Protein AF-A0A0M6Y016-F1 (afdb_monomer)

InterPro domains:
  IPR046192 Protein of unknown function DUF6220 [PF19728] (35-98)

Radius of gyration: 19.3 Å; Cα contacts (8 Å, |Δi|>4): 115; chains: 1; bounding box: 38×36×63 Å

Secondary structure (DSSP, 8-state):
-HHHHHHHHHHHHHHSPPHHHHHHHHHHHHHHHHHHHHHHHHHHT-TTHHHHHHHHHHHHTHHHHHHHHHHHH-GGGGGGHHHHHHHHHHHHHHHHHHTT--HHHHHHHHHHHHHHHHHHHHHHHHHHHHHHHHHHHHHTT---

Nearest PDB structures (foldseek):
  8jh6-assembly1_B  TM=5.641E-01  e=1.377E+00  synthetic construct
  8dt0-assembly1_A  TM=5.542E-01  e=2.684E+00  synthetic construct
  6s37-assembly1_A  TM=4.476E-01  e=1.691E+00  Pseudomonas putida KT2440
  6s37-assembly1_B  TM=3.950E-01  e=5.229E+00  Pseudomonas putida KT2440

Foldseek 3Di:
DVVVVVVVVVVLVLQADDPLLLVLLVVLLVLLVVLVVLVVCCVPPNVVSVVVSVVSLVVSLVSLVCLQCCLVVRVSNVVLNVLSVQLNVLSVLLCVLVVPDPVVSVVCNVVSSVVSSVSSVVSSVVNVVSNVVSVVVVVVVDDD

Organism: NCBI:txid187304

pLDDT: mean 87.04, std 16.76, range [43.06, 98.75]

Structure (mmCIF, N/CA/C/O backbone):
data_AF-A0A0M6Y016-F1
#
_entry.id   AF-A0A0M6Y016-F1
#
loop_
_atom_site.group_PDB
_atom_site.id
_atom_site.type_symbol
_atom_site.label_atom_id
_atom_site.label_alt_id
_atom_site.label_comp_id
_atom_site.label_asym_id
_atom_site.label_entity_id
_atom_site.label_seq_id
_atom_site.pdbx_PDB_ins_code
_atom_site.Cartn_x
_atom_site.Cartn_y
_atom_site.Cartn_z
_atom_site.occupancy
_atom_site.B_iso_or_equiv
_atom_site.auth_seq_id
_atom_site.auth_comp_id
_atom_site.auth_asym_id
_atom_site.auth_atom_id
_atom_site.pdbx_PDB_model_num
ATOM 1 N N . MET A 1 1 ? -18.643 6.516 41.919 1.00 53.44 1 MET A N 1
ATOM 2 C CA . MET A 1 1 ? -18.073 7.277 40.773 1.00 53.44 1 MET A CA 1
ATOM 3 C C . MET A 1 1 ? -16.706 6.784 40.267 1.00 53.44 1 MET A C 1
ATOM 5 O O . MET A 1 1 ? -16.568 6.664 39.057 1.00 53.44 1 MET A O 1
ATOM 9 N N . LYS A 1 2 ? -15.715 6.430 41.109 1.00 49.28 2 LYS A N 1
ATOM 10 C CA . LYS A 1 2 ? -14.373 5.975 40.648 1.00 49.28 2 LYS A CA 1
ATOM 11 C C . LYS A 1 2 ? -14.372 4.758 39.693 1.00 49.28 2 LYS A C 1
ATOM 13 O O . LYS A 1 2 ? -13.623 4.754 38.722 1.00 49.28 2 LYS A O 1
ATOM 18 N N . ARG A 1 3 ? -15.249 3.763 39.900 1.00 50.09 3 ARG A N 1
ATOM 19 C CA . ARG A 1 3 ? -15.354 2.575 39.016 1.00 50.09 3 ARG A CA 1
ATOM 20 C C . ARG A 1 3 ? -15.851 2.892 37.595 1.00 50.09 3 ARG A C 1
ATOM 22 O O . ARG A 1 3 ? -15.398 2.266 36.645 1.00 50.09 3 ARG A O 1
ATOM 29 N N . ILE A 1 4 ? -16.719 3.893 37.436 1.00 53.81 4 ILE A N 1
ATOM 30 C CA . ILE A 1 4 ? -17.285 4.285 36.130 1.00 53.81 4 ILE A CA 1
ATOM 31 C C . ILE A 1 4 ? -16.233 5.016 35.275 1.00 53.81 4 ILE A C 1
ATOM 33 O O . ILE A 1 4 ? -16.178 4.836 34.058 1.00 53.81 4 ILE A O 1
ATOM 37 N N . MET A 1 5 ? -15.351 5.799 35.909 1.00 50.41 5 MET A N 1
ATOM 38 C CA . MET A 1 5 ? -14.220 6.449 35.232 1.00 50.41 5 MET A CA 1
ATOM 39 C C . MET A 1 5 ? -13.171 5.446 34.741 1.00 50.41 5 MET A C 1
ATOM 41 O O . MET A 1 5 ? -12.678 5.587 33.622 1.00 50.41 5 MET A O 1
ATOM 45 N N . ALA A 1 6 ? -12.858 4.418 35.538 1.00 51.56 6 ALA A N 1
ATOM 46 C CA . ALA A 1 6 ? -11.919 3.373 35.132 1.00 51.56 6 ALA A CA 1
ATOM 47 C C . ALA A 1 6 ? -12.421 2.622 33.886 1.00 51.56 6 ALA A C 1
ATOM 49 O O . ALA A 1 6 ? -11.680 2.486 32.917 1.00 51.56 6 ALA A O 1
ATOM 50 N N . TYR A 1 7 ? -13.702 2.238 33.860 1.00 50.38 7 TYR A N 1
ATOM 51 C CA . TYR A 1 7 ? -14.322 1.550 32.721 1.00 50.38 7 TYR A CA 1
ATOM 52 C C . TYR A 1 7 ? -14.224 2.358 31.409 1.00 50.38 7 TYR A C 1
ATOM 54 O O . TYR A 1 7 ? -13.724 1.856 30.403 1.00 50.38 7 TYR A O 1
ATOM 62 N N . LYS A 1 8 ? -14.558 3.661 31.440 1.00 51.69 8 LYS A N 1
ATOM 63 C CA . LYS A 1 8 ? -14.445 4.553 30.265 1.00 51.69 8 LYS A CA 1
ATOM 64 C C . LYS A 1 8 ? -13.010 4.698 29.729 1.00 51.69 8 LYS A C 1
ATOM 66 O O . LYS A 1 8 ? -12.843 4.929 28.530 1.00 51.69 8 LYS A O 1
ATOM 71 N N . ARG A 1 9 ? -11.985 4.591 30.586 1.00 48.44 9 ARG A N 1
ATOM 72 C CA . ARG A 1 9 ? -10.564 4.688 30.196 1.00 48.44 9 ARG A CA 1
ATOM 73 C C . ARG A 1 9 ? -10.069 3.423 29.490 1.00 48.44 9 ARG A C 1
ATOM 75 O O . ARG A 1 9 ? -9.286 3.519 28.550 1.00 48.44 9 ARG A O 1
ATOM 82 N N . PHE A 1 10 ? -10.541 2.247 29.901 1.00 51.66 10 PHE A N 1
ATOM 83 C CA . PHE A 1 10 ? -10.186 0.989 29.237 1.00 51.66 10 PHE A CA 1
ATOM 84 C C . PHE A 1 10 ? -10.898 0.820 27.887 1.00 51.66 10 PHE A C 1
ATOM 86 O O . PHE A 1 10 ? -10.286 0.338 26.932 1.00 51.66 10 PHE A O 1
ATOM 93 N N . ASP A 1 11 ? -12.138 1.297 27.757 1.00 51.59 11 ASP A N 1
ATOM 94 C CA . ASP A 1 11 ? -12.858 1.282 26.476 1.00 51.59 11 ASP A CA 1
ATOM 95 C C . ASP A 1 11 ? -12.258 2.241 25.437 1.00 51.59 11 ASP A C 1
ATOM 97 O O . ASP A 1 11 ? -12.217 1.924 24.245 1.00 51.59 11 ASP A O 1
ATOM 101 N N . SER A 1 12 ? -11.730 3.397 25.861 1.00 51.41 12 SER A N 1
ATOM 102 C CA . SER A 1 12 ? -11.069 4.332 24.940 1.00 51.41 12 SER A CA 1
ATOM 103 C C . SER A 1 12 ? -9.743 3.779 24.399 1.00 51.41 12 SER A C 1
ATOM 105 O O . SER A 1 12 ? -9.466 3.938 23.209 1.00 51.41 12 SER A O 1
ATOM 107 N N . LEU A 1 13 ? -8.983 3.037 25.217 1.00 52.12 13 LEU A N 1
ATOM 108 C CA . LEU A 1 13 ? -7.765 2.321 24.805 1.00 52.12 13 LEU A CA 1
ATOM 109 C C . LEU A 1 13 ? -8.059 1.134 23.873 1.00 52.12 13 LEU A C 1
ATOM 111 O O . LEU A 1 13 ? -7.279 0.857 22.960 1.00 52.12 13 LEU A O 1
ATOM 115 N N . LYS A 1 14 ? -9.199 0.452 24.044 1.00 51.56 14 LYS A N 1
ATOM 116 C CA . LYS A 1 14 ? -9.669 -0.593 23.113 1.00 51.56 14 LYS A CA 1
ATOM 117 C C . LYS A 1 14 ? -10.168 -0.024 21.776 1.00 51.56 14 LYS A C 1
ATOM 119 O O . LYS A 1 1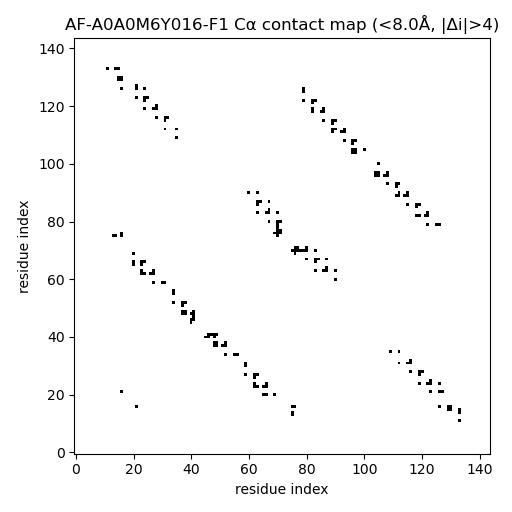4 ? -10.165 -0.734 20.774 1.00 51.56 14 LYS A O 1
ATOM 124 N N . SER A 1 15 ? -10.559 1.251 21.737 1.00 58.75 15 SER A N 1
ATOM 125 C CA . SER A 1 15 ? -11.218 1.900 20.593 1.00 58.75 15 SER A CA 1
ATOM 126 C C . SER A 1 15 ? -10.273 2.588 19.590 1.00 58.75 15 SER A C 1
ATOM 128 O O . SER A 1 15 ? -10.713 2.894 18.471 1.00 58.75 15 SER A O 1
ATOM 130 N N . SER A 1 16 ? -9.016 2.856 19.959 1.00 79.31 16 SER A N 1
ATOM 131 C CA . SER A 1 16 ? -8.065 3.585 19.109 1.00 79.31 16 SER A CA 1
ATOM 132 C C . SER A 1 16 ? -7.375 2.688 18.075 1.00 79.31 16 SER A C 1
ATOM 134 O O . SER A 1 16 ? -7.134 1.498 18.300 1.00 79.31 16 SER A O 1
ATOM 136 N N . VAL A 1 17 ? -7.071 3.271 16.912 1.00 90.44 17 VAL A N 1
ATOM 137 C CA . VAL A 1 17 ? -6.202 2.645 15.908 1.00 90.44 17 VAL A CA 1
ATOM 138 C C . VAL A 1 17 ? -4.762 2.719 16.435 1.00 90.44 17 VAL A C 1
ATOM 140 O O . VAL A 1 17 ? -4.336 3.813 16.809 1.00 90.44 17 VAL A O 1
ATOM 143 N N . PRO A 1 18 ? -4.011 1.604 16.505 1.00 92.50 18 PRO A N 1
ATOM 144 C CA . PRO A 1 18 ? -2.616 1.627 16.926 1.00 92.50 18 PRO A CA 1
ATOM 145 C C . PRO A 1 18 ? -1.762 2.528 16.032 1.00 92.50 18 PRO A C 1
ATOM 147 O O . PRO A 1 18 ? -1.984 2.599 14.822 1.00 92.50 18 PRO A O 1
ATOM 150 N N . TRP A 1 19 ? -0.752 3.171 16.620 1.00 93.75 19 TRP A N 1
ATOM 151 C CA . TRP A 1 19 ? 0.119 4.107 15.906 1.00 93.75 19 TRP A CA 1
ATOM 152 C C . TRP A 1 19 ? 0.821 3.451 14.708 1.00 93.75 19 TRP A C 1
ATOM 154 O O . TRP A 1 19 ? 0.845 4.045 13.637 1.00 93.75 19 TRP A O 1
ATOM 164 N N . TRP A 1 20 ? 1.296 2.207 14.846 1.00 95.62 20 TRP A N 1
ATOM 165 C CA . TRP A 1 20 ? 1.960 1.468 13.768 1.00 95.62 20 TRP A CA 1
ATOM 166 C C . TRP A 1 20 ? 1.027 1.250 12.572 1.00 95.62 20 TRP A C 1
ATOM 168 O O . TRP A 1 20 ? 1.429 1.475 11.439 1.00 95.62 20 TRP A O 1
ATOM 178 N N . TYR A 1 21 ? -0.248 0.928 12.815 1.00 96.62 21 TYR A N 1
ATOM 179 C CA . TYR A 1 21 ? -1.239 0.731 11.752 1.00 96.62 21 TYR A CA 1
ATOM 180 C C . TYR A 1 21 ? -1.512 2.042 11.014 1.00 96.62 21 TYR A C 1
ATOM 182 O O . TYR A 1 21 ? -1.625 2.076 9.793 1.00 96.62 21 TYR A O 1
ATOM 190 N N . SER A 1 22 ? -1.588 3.144 11.764 1.00 96.81 22 SER A N 1
ATOM 191 C CA . SER A 1 22 ? -1.775 4.479 11.201 1.00 96.81 22 SER A CA 1
ATOM 192 C C . SER A 1 22 ? -0.563 4.952 10.395 1.00 96.81 22 SER A C 1
ATOM 194 O O . SER A 1 22 ? -0.748 5.496 9.310 1.00 96.81 22 SER A O 1
ATOM 196 N N . ILE A 1 23 ? 0.662 4.721 10.878 1.00 98.00 23 ILE A N 1
ATOM 197 C CA . ILE A 1 23 ? 1.880 5.045 10.127 1.00 98.00 23 ILE A CA 1
ATOM 198 C C . ILE A 1 23 ? 1.953 4.207 8.852 1.00 98.00 23 ILE A C 1
ATOM 200 O O . ILE A 1 23 ? 2.172 4.777 7.790 1.00 98.00 23 ILE A O 1
ATOM 204 N N . SER A 1 24 ? 1.687 2.899 8.914 1.00 98.31 24 SER A N 1
ATOM 205 C CA . SER A 1 24 ? 1.669 2.049 7.718 1.00 98.31 24 SER A CA 1
ATOM 206 C C . SER A 1 24 ? 0.618 2.496 6.701 1.00 98.31 24 SER A C 1
ATOM 208 O O . SER A 1 24 ? 0.907 2.532 5.508 1.00 98.31 24 SER A O 1
ATOM 210 N N . ALA A 1 25 ? -0.572 2.901 7.158 1.00 98.06 25 ALA A N 1
ATOM 211 C CA . ALA A 1 25 ? -1.629 3.408 6.284 1.00 98.06 25 ALA A CA 1
ATOM 212 C C . ALA A 1 25 ? -1.239 4.713 5.569 1.00 98.06 25 ALA A C 1
ATOM 214 O O . ALA A 1 25 ? -1.693 4.942 4.453 1.00 98.06 25 ALA A O 1
ATOM 215 N N . ARG A 1 26 ? -0.406 5.562 6.190 1.00 98.50 26 ARG A N 1
ATOM 216 C CA . ARG A 1 26 ? 0.130 6.790 5.571 1.00 98.50 26 ARG A CA 1
ATOM 217 C C . ARG A 1 26 ? 1.319 6.508 4.660 1.00 98.50 26 ARG A C 1
ATOM 219 O O . ARG A 1 26 ? 1.403 7.071 3.577 1.00 98.50 26 ARG A O 1
ATOM 226 N N . ALA A 1 27 ? 2.229 5.643 5.099 1.00 98.50 27 ALA A N 1
ATOM 227 C CA . ALA A 1 27 ? 3.451 5.322 4.375 1.00 98.50 27 ALA A CA 1
ATOM 228 C C . ALA A 1 27 ? 3.165 4.605 3.051 1.00 98.50 27 ALA A C 1
ATOM 230 O O . ALA A 1 27 ? 3.836 4.879 2.063 1.00 98.50 27 ALA A O 1
ATOM 231 N N . LEU A 1 28 ? 2.150 3.736 3.012 1.00 98.50 28 LEU A N 1
ATOM 232 C CA . LEU A 1 28 ? 1.819 2.957 1.822 1.00 98.50 28 LEU A CA 1
ATOM 233 C C . LEU A 1 28 ? 1.501 3.813 0.576 1.00 98.50 28 LEU A C 1
ATOM 235 O O . LEU A 1 28 ? 2.208 3.647 -0.415 1.00 98.50 28 LEU A O 1
ATOM 239 N N . PRO A 1 29 ? 0.521 4.743 0.576 1.00 98.44 29 PRO A N 1
ATOM 240 C CA . PRO A 1 29 ? 0.261 5.588 -0.593 1.00 98.44 29 PRO A CA 1
ATOM 241 C C . PRO A 1 29 ? 1.471 6.446 -0.986 1.00 98.44 29 PRO A C 1
ATOM 243 O O . PRO A 1 29 ? 1.731 6.611 -2.175 1.00 98.44 29 PRO A O 1
ATOM 246 N N . CYS A 1 30 ? 2.249 6.945 -0.016 1.00 98.56 30 CYS A N 1
ATOM 247 C CA . CYS A 1 30 ? 3.484 7.683 -0.302 1.00 98.56 30 CYS A CA 1
ATOM 248 C C . CYS A 1 30 ? 4.535 6.802 -0.995 1.00 98.56 30 CYS A C 1
ATOM 250 O O . CYS A 1 30 ? 5.168 7.237 -1.954 1.00 98.56 30 CYS A O 1
ATOM 252 N N . GLY A 1 31 ? 4.702 5.560 -0.541 1.00 98.38 31 GLY A N 1
ATOM 253 C CA . GLY A 1 31 ? 5.612 4.598 -1.154 1.00 98.38 31 GLY A CA 1
ATOM 254 C C . GLY A 1 31 ? 5.160 4.168 -2.549 1.00 98.38 31 GLY A C 1
ATOM 255 O O . GLY A 1 31 ? 5.987 4.082 -3.447 1.00 98.38 31 GLY A O 1
ATOM 256 N N . ILE A 1 32 ? 3.855 3.983 -2.776 1.00 98.44 32 ILE A N 1
ATOM 257 C CA . ILE A 1 32 ? 3.312 3.690 -4.114 1.00 98.44 32 ILE A CA 1
ATOM 258 C C . ILE A 1 32 ? 3.527 4.879 -5.060 1.00 98.44 32 ILE A C 1
ATOM 260 O O . ILE A 1 32 ? 3.926 4.688 -6.205 1.00 98.44 32 ILE A O 1
ATOM 264 N N . LEU A 1 33 ? 3.322 6.116 -4.596 1.00 98.19 33 LEU A N 1
ATOM 265 C CA . LEU A 1 33 ? 3.646 7.304 -5.390 1.00 98.19 33 LEU A CA 1
ATOM 266 C C . LEU A 1 33 ? 5.135 7.335 -5.758 1.00 98.19 33 LEU A C 1
ATOM 268 O O . LEU A 1 33 ? 5.477 7.593 -6.908 1.00 98.19 33 LEU A O 1
ATOM 272 N N . PHE A 1 34 ? 6.017 7.031 -4.804 1.00 98.25 34 PHE A N 1
ATOM 273 C CA . PHE A 1 34 ? 7.449 6.926 -5.069 1.00 98.25 34 PHE A CA 1
ATOM 274 C C . PHE A 1 34 ? 7.761 5.867 -6.137 1.00 98.25 34 PHE A C 1
ATOM 276 O O . PHE A 1 34 ? 8.535 6.154 -7.041 1.00 98.25 34 PHE A O 1
ATOM 283 N N . GLN A 1 35 ? 7.104 4.701 -6.100 1.00 97.69 35 GLN A N 1
ATOM 284 C CA . GLN A 1 35 ? 7.232 3.660 -7.130 1.00 97.69 35 GLN A CA 1
ATOM 285 C C . GLN A 1 35 ? 6.841 4.154 -8.527 1.00 97.69 35 GLN A C 1
ATOM 287 O O . GLN A 1 35 ? 7.550 3.874 -9.491 1.00 97.69 35 GLN A O 1
ATOM 292 N N . PHE A 1 36 ? 5.742 4.908 -8.644 1.00 97.12 36 PHE A N 1
ATOM 293 C CA . PHE A 1 36 ? 5.336 5.519 -9.913 1.00 97.12 36 PHE A CA 1
ATOM 294 C C . PHE A 1 36 ? 6.372 6.514 -10.433 1.00 97.12 36 PHE A C 1
ATOM 296 O O . PHE A 1 36 ? 6.672 6.524 -11.625 1.00 97.12 36 PHE A O 1
ATOM 303 N N . LEU A 1 37 ? 6.919 7.347 -9.545 1.00 97.12 37 LEU A N 1
ATOM 304 C CA . LEU A 1 37 ? 7.922 8.341 -9.914 1.00 97.12 37 LEU A CA 1
ATOM 305 C C . LEU A 1 37 ? 9.231 7.685 -10.352 1.00 97.12 37 LEU A C 1
ATOM 307 O O . LEU A 1 37 ? 9.787 8.091 -11.368 1.00 97.12 37 LEU A O 1
ATOM 311 N N . THR A 1 38 ? 9.713 6.672 -9.626 1.00 97.50 38 THR A N 1
ATOM 312 C CA . THR A 1 38 ? 10.949 5.971 -9.991 1.00 97.50 38 THR A CA 1
ATOM 313 C C . THR A 1 38 ? 10.783 5.197 -11.290 1.00 97.50 38 THR A C 1
ATOM 315 O O . THR A 1 38 ? 11.591 5.410 -12.181 1.00 97.50 38 THR A O 1
ATOM 318 N N . ALA A 1 39 ? 9.705 4.423 -11.467 1.00 94.75 39 ALA A N 1
ATOM 319 C CA . ALA A 1 39 ? 9.439 3.720 -12.728 1.00 94.75 39 ALA A CA 1
ATOM 320 C C . ALA A 1 39 ? 9.288 4.685 -13.913 1.00 94.75 39 ALA A C 1
ATOM 322 O O . ALA A 1 39 ? 9.843 4.455 -14.984 1.00 94.75 39 ALA A O 1
ATOM 323 N N . GLY A 1 40 ? 8.562 5.794 -13.727 1.00 95.19 40 GLY A N 1
ATOM 324 C CA . GLY A 1 40 ? 8.409 6.815 -14.762 1.00 95.19 40 GLY A CA 1
ATOM 325 C C . GLY A 1 40 ? 9.744 7.457 -15.142 1.00 95.19 40 GLY A C 1
ATOM 326 O O . GLY A 1 40 ? 10.051 7.594 -16.322 1.00 95.19 40 GLY A O 1
ATOM 327 N N . LEU A 1 41 ? 10.573 7.818 -14.161 1.00 96.38 41 LEU A N 1
ATOM 328 C CA . LEU A 1 41 ? 11.905 8.359 -14.430 1.00 96.38 41 LEU A CA 1
ATOM 329 C C . LEU A 1 41 ? 12.829 7.323 -15.079 1.00 96.38 41 LEU A C 1
ATOM 331 O O . LEU A 1 41 ? 13.605 7.700 -15.954 1.00 96.38 41 LEU A O 1
ATOM 335 N N . SER A 1 42 ? 12.720 6.045 -14.718 1.00 95.44 42 SER A N 1
ATOM 336 C CA . SER A 1 42 ? 13.454 4.971 -15.386 1.00 95.44 42 SER A CA 1
ATOM 337 C C . SER A 1 42 ? 13.095 4.856 -16.859 1.00 95.44 42 SER A C 1
ATOM 339 O O . SER A 1 42 ? 13.984 4.803 -17.694 1.00 95.44 42 SER A O 1
ATOM 341 N N . LEU A 1 43 ? 11.802 4.911 -17.191 1.00 92.69 43 LEU A N 1
ATOM 342 C CA . LEU A 1 43 ? 11.331 4.812 -18.575 1.00 92.69 43 LEU A CA 1
ATOM 343 C C . LEU A 1 43 ? 11.807 5.959 -19.474 1.00 92.69 43 LEU A C 1
ATOM 345 O O . LEU A 1 43 ? 11.962 5.764 -20.676 1.00 92.69 43 LEU A O 1
ATOM 349 N N . PHE A 1 44 ? 11.978 7.162 -18.920 1.00 94.50 44 PHE A N 1
ATOM 350 C CA . PHE A 1 44 ? 12.188 8.369 -19.727 1.00 94.50 44 PHE A CA 1
ATOM 351 C C . PHE A 1 44 ? 13.540 9.056 -19.530 1.00 94.50 44 PHE A C 1
ATOM 353 O O . PHE A 1 44 ? 13.863 9.959 -20.303 1.00 94.50 44 PHE A O 1
ATOM 360 N N . ARG A 1 45 ? 14.305 8.717 -18.488 1.00 94.25 45 ARG A N 1
ATOM 361 C CA . ARG A 1 45 ? 15.475 9.514 -18.093 1.00 94.25 45 ARG A CA 1
ATOM 362 C C . ARG A 1 45 ? 16.690 8.703 -17.667 1.00 94.25 45 ARG A C 1
ATOM 364 O O . ARG A 1 45 ? 17.789 9.084 -18.056 1.00 94.25 45 ARG A O 1
ATOM 371 N N . ASP A 1 46 ? 16.522 7.688 -16.824 1.00 93.06 46 ASP A N 1
ATOM 372 C CA . ASP A 1 46 ? 17.658 7.017 -16.181 1.00 93.06 46 ASP A CA 1
ATOM 373 C C . ASP A 1 46 ? 17.344 5.566 -15.792 1.00 93.06 46 ASP A C 1
ATOM 375 O O . ASP A 1 46 ? 16.717 5.301 -14.762 1.00 93.06 46 ASP A O 1
ATOM 379 N N . ASP A 1 47 ? 17.849 4.623 -16.587 1.00 93.31 47 ASP A N 1
ATOM 380 C CA . ASP A 1 47 ? 17.664 3.185 -16.374 1.00 93.31 47 ASP A CA 1
ATOM 381 C C . ASP A 1 47 ? 18.193 2.695 -15.016 1.00 93.31 47 ASP A C 1
ATOM 383 O O . ASP A 1 47 ? 17.687 1.707 -14.481 1.00 93.31 47 ASP A O 1
ATOM 387 N N . SER A 1 48 ? 19.160 3.386 -14.396 1.0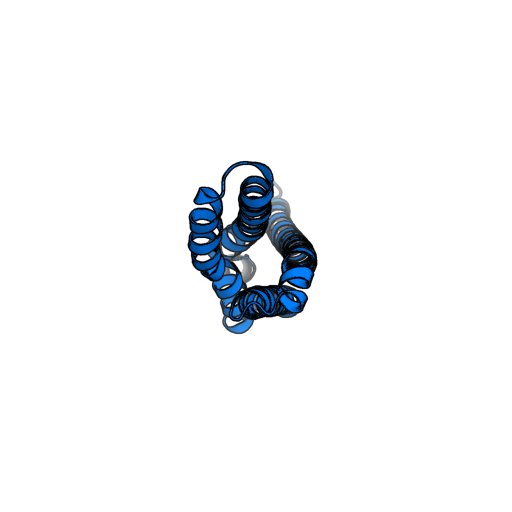0 91.62 48 SER A N 1
ATOM 388 C CA . SER A 1 48 ? 19.689 2.989 -13.081 1.00 91.62 48 SER A CA 1
ATOM 389 C C . SER A 1 48 ? 18.638 3.081 -11.966 1.00 91.62 48 SER A C 1
ATOM 391 O O . SER A 1 48 ? 18.744 2.403 -10.939 1.00 91.62 48 SER A O 1
ATOM 393 N N . LEU A 1 49 ? 17.568 3.853 -12.188 1.00 95.69 49 LEU A N 1
ATOM 394 C CA . LEU A 1 49 ? 16.446 3.972 -11.262 1.00 95.69 49 LEU A CA 1
ATOM 395 C C . LEU A 1 49 ? 15.558 2.715 -11.221 1.00 95.69 49 LEU A C 1
ATOM 397 O O . LEU A 1 49 ? 14.783 2.584 -10.272 1.00 95.69 49 LEU A O 1
ATOM 401 N N . TRP A 1 50 ? 15.695 1.768 -12.164 1.00 94.56 50 TRP A N 1
ATOM 402 C CA . TRP A 1 50 ? 14.979 0.484 -12.101 1.00 94.56 50 TRP A CA 1
ATOM 403 C C . TRP A 1 50 ? 15.382 -0.314 -10.860 1.00 94.56 50 TRP A C 1
ATOM 405 O O . TRP A 1 50 ? 14.518 -0.798 -10.133 1.00 94.56 50 TRP A O 1
ATOM 415 N N . ALA A 1 51 ? 16.677 -0.341 -10.527 1.00 94.50 51 ALA A N 1
ATOM 416 C CA . ALA A 1 51 ? 17.163 -0.990 -9.310 1.00 94.50 51 ALA A CA 1
ATOM 417 C C . ALA A 1 51 ? 16.581 -0.334 -8.044 1.00 94.50 51 ALA A C 1
ATOM 419 O O . ALA A 1 51 ? 16.211 -1.013 -7.083 1.00 94.50 51 ALA A O 1
ATOM 420 N N . LEU A 1 52 ? 16.451 0.998 -8.044 1.00 96.19 52 LEU A N 1
ATOM 421 C CA . LEU A 1 52 ? 15.810 1.721 -6.946 1.00 96.19 52 LEU A CA 1
ATOM 422 C C . LEU A 1 52 ? 14.317 1.387 -6.856 1.00 96.19 52 LEU A C 1
ATOM 424 O O . LEU A 1 52 ? 13.817 1.168 -5.751 1.00 96.19 52 LEU A O 1
ATOM 428 N N . HIS A 1 53 ? 13.612 1.337 -7.988 1.00 96.12 53 HIS A N 1
ATOM 429 C CA . HIS A 1 53 ? 12.212 0.929 -8.074 1.00 96.12 53 HIS A CA 1
ATOM 430 C C . HIS A 1 53 ? 12.012 -0.478 -7.493 1.00 96.12 53 HIS A C 1
ATOM 432 O O . HIS A 1 53 ? 11.215 -0.633 -6.571 1.00 96.12 53 HIS A O 1
ATOM 438 N N . GLU A 1 54 ? 12.808 -1.458 -7.918 1.00 94.00 54 GLU A N 1
ATOM 439 C CA . GLU A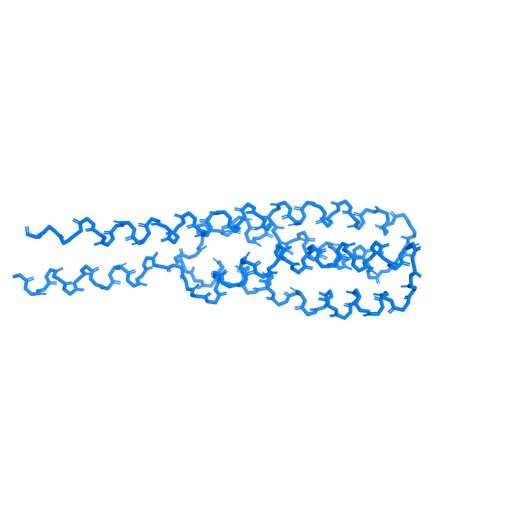 1 54 ? 12.737 -2.848 -7.450 1.00 94.00 54 GLU A CA 1
ATOM 440 C C . GLU A 1 54 ? 12.990 -2.986 -5.942 1.00 94.00 54 GLU A C 1
ATOM 442 O O . GLU A 1 54 ? 12.163 -3.541 -5.212 1.00 94.00 54 GLU A O 1
ATOM 447 N N . VAL A 1 55 ? 14.106 -2.440 -5.440 1.00 95.81 55 VAL A N 1
ATOM 448 C CA . VAL A 1 55 ? 14.475 -2.560 -4.019 1.00 95.81 55 VAL A CA 1
ATOM 449 C C . VAL A 1 55 ? 13.459 -1.852 -3.128 1.00 95.81 55 VAL A C 1
ATOM 451 O O . VAL A 1 55 ? 13.024 -2.399 -2.111 1.00 95.81 55 VAL A O 1
ATOM 454 N N . SER A 1 56 ? 13.046 -0.638 -3.499 1.00 96.38 56 SER A N 1
ATOM 455 C CA . SER A 1 56 ? 12.024 0.076 -2.729 1.00 96.38 56 SER A CA 1
ATOM 456 C C . SER A 1 56 ? 10.648 -0.580 -2.852 1.00 96.38 56 SER A C 1
ATOM 458 O O . SER A 1 56 ? 9.880 -0.532 -1.891 1.00 96.38 56 SER A O 1
ATOM 460 N N . GLY A 1 57 ? 10.372 -1.267 -3.965 1.00 95.56 57 GLY A N 1
ATOM 461 C CA . GLY A 1 57 ? 9.199 -2.108 -4.159 1.00 95.56 57 GLY A CA 1
ATOM 462 C C . GLY A 1 57 ? 9.167 -3.227 -3.129 1.00 95.56 57 GLY A C 1
ATOM 463 O O . GLY A 1 57 ? 8.185 -3.345 -2.406 1.00 95.56 57 GLY A O 1
ATOM 464 N N . LEU A 1 58 ? 10.268 -3.961 -2.954 1.00 94.12 58 LEU A N 1
ATOM 465 C CA . LEU A 1 58 ? 10.377 -5.012 -1.937 1.00 94.12 58 LEU A CA 1
ATOM 466 C C . LEU A 1 58 ? 10.204 -4.473 -0.506 1.00 94.12 58 LEU A C 1
ATOM 468 O O . LEU A 1 58 ? 9.480 -5.063 0.295 1.00 94.12 58 LEU A O 1
ATOM 472 N N . ILE A 1 59 ? 10.820 -3.333 -0.179 1.00 97.31 59 ILE A N 1
ATOM 473 C CA . ILE A 1 59 ? 10.668 -2.688 1.139 1.00 97.31 59 ILE A CA 1
ATOM 474 C C . ILE A 1 59 ? 9.206 -2.284 1.384 1.00 97.31 59 ILE A C 1
ATOM 476 O O . ILE A 1 59 ? 8.684 -2.445 2.491 1.00 97.31 59 ILE A O 1
ATOM 480 N N . LEU A 1 60 ? 8.520 -1.791 0.348 1.00 97.50 60 LEU A N 1
ATOM 481 C CA . LEU A 1 60 ? 7.125 -1.366 0.419 1.00 97.50 60 LEU A CA 1
ATOM 482 C C . LEU A 1 60 ? 6.184 -2.510 0.833 1.00 97.50 60 LEU A C 1
ATOM 484 O O . LEU A 1 60 ? 5.156 -2.220 1.443 1.00 97.50 60 LEU A O 1
ATOM 488 N N . ALA A 1 61 ? 6.548 -3.782 0.605 1.00 97.19 61 ALA A N 1
ATOM 489 C CA . ALA A 1 61 ? 5.755 -4.970 0.957 1.00 97.19 61 ALA A CA 1
ATOM 490 C C . ALA A 1 61 ? 5.421 -5.072 2.448 1.00 97.19 61 ALA A C 1
ATOM 492 O O . ALA A 1 61 ? 4.391 -5.635 2.837 1.00 97.19 61 ALA A O 1
ATOM 493 N N . VAL A 1 62 ? 6.268 -4.488 3.295 1.00 98.12 62 VAL A N 1
ATOM 494 C CA . VAL A 1 62 ? 6.086 -4.495 4.747 1.00 98.12 62 VAL A CA 1
ATOM 495 C C . VAL A 1 62 ? 4.784 -3.792 5.142 1.00 98.12 62 VAL A C 1
ATOM 497 O O . VAL A 1 62 ? 4.055 -4.272 6.009 1.00 98.12 62 VAL A O 1
ATOM 500 N N . PHE A 1 63 ? 4.438 -2.676 4.498 1.00 98.19 63 PHE A N 1
ATOM 501 C CA . PHE A 1 63 ? 3.269 -1.878 4.874 1.00 98.19 63 PHE A CA 1
ATOM 502 C C . PHE A 1 63 ? 1.914 -2.561 4.612 1.00 98.19 63 PHE A C 1
ATOM 504 O O . PHE A 1 63 ? 1.122 -2.631 5.557 1.00 98.19 63 PHE A O 1
ATOM 511 N N . PRO A 1 64 ? 1.602 -3.095 3.412 1.00 97.69 64 PRO A N 1
ATOM 512 C CA . PRO A 1 64 ? 0.376 -3.857 3.203 1.00 97.69 64 PRO A CA 1
ATOM 513 C C . PRO A 1 64 ? 0.358 -5.131 4.057 1.00 97.69 64 PRO A C 1
ATOM 515 O O . PRO A 1 64 ? -0.707 -5.487 4.555 1.00 97.69 64 PRO A O 1
ATOM 518 N N . GLY A 1 65 ? 1.513 -5.757 4.326 1.00 97.94 65 GLY A N 1
ATOM 519 C CA . GLY A 1 65 ? 1.622 -6.881 5.261 1.00 97.94 65 GLY A CA 1
ATOM 520 C C . GLY A 1 65 ? 1.195 -6.515 6.688 1.00 97.94 65 GLY A C 1
ATOM 521 O O . GLY A 1 65 ? 0.364 -7.201 7.284 1.00 97.94 65 GLY A O 1
ATOM 522 N N . ILE A 1 66 ? 1.684 -5.388 7.216 1.00 98.25 66 ILE A N 1
ATOM 523 C CA . ILE A 1 66 ? 1.278 -4.859 8.528 1.00 98.25 66 ILE A CA 1
ATOM 524 C C . ILE A 1 66 ? -0.220 -4.524 8.553 1.00 98.25 66 ILE A C 1
ATOM 526 O O . ILE A 1 66 ? -0.903 -4.823 9.535 1.00 98.25 66 ILE A O 1
ATOM 530 N N . LEU A 1 67 ? -0.749 -3.904 7.496 1.00 98.31 67 LEU A N 1
ATOM 531 C CA . LEU A 1 67 ? -2.161 -3.517 7.420 1.00 98.31 67 LEU A CA 1
ATOM 532 C C . LEU A 1 67 ? -3.082 -4.739 7.345 1.00 98.31 67 LEU A C 1
ATOM 534 O O . LEU A 1 67 ? -4.082 -4.803 8.062 1.00 98.31 67 LEU A O 1
ATOM 538 N N . LEU A 1 68 ? -2.735 -5.728 6.523 1.00 98.12 68 LEU A N 1
ATOM 539 C CA . LEU A 1 68 ? -3.480 -6.975 6.402 1.00 98.12 68 LEU A CA 1
ATOM 540 C C . LEU A 1 68 ? -3.410 -7.781 7.700 1.00 98.12 68 LEU A C 1
ATOM 542 O O . LEU A 1 68 ? -4.446 -8.072 8.301 1.00 98.12 68 LEU A O 1
ATOM 546 N N . GLY A 1 69 ? -2.199 -8.069 8.183 1.00 97.44 69 GLY A N 1
ATOM 547 C CA . GLY A 1 69 ? -1.983 -8.808 9.426 1.00 97.44 69 GLY A CA 1
ATOM 548 C C . GLY A 1 69 ? -2.646 -8.119 10.617 1.00 97.44 69 GLY A C 1
ATOM 549 O O . GLY A 1 69 ? -3.346 -8.757 11.397 1.00 97.44 69 GLY A O 1
ATOM 550 N N . GLY A 1 70 ? -2.534 -6.794 10.713 1.00 96.38 70 GLY A N 1
ATOM 551 C CA . GLY A 1 70 ? -3.205 -6.009 11.742 1.00 96.38 70 GLY A CA 1
ATOM 552 C C . GLY A 1 70 ? -4.727 -6.130 11.692 1.00 96.38 70 GLY A C 1
ATOM 553 O O . GLY A 1 70 ? -5.362 -6.302 12.732 1.00 96.38 70 GLY A O 1
ATOM 554 N N . SER A 1 71 ? -5.324 -6.075 10.501 1.00 96.12 71 SER A N 1
ATOM 555 C CA . SER A 1 71 ? -6.771 -6.228 10.334 1.00 96.12 71 SER A CA 1
ATOM 556 C C . SER A 1 71 ? -7.286 -7.633 10.633 1.00 96.12 71 SER A C 1
ATOM 558 O O . SER A 1 71 ? -8.417 -7.751 11.102 1.00 96.12 71 SER A O 1
ATOM 560 N N . LEU A 1 72 ? -6.486 -8.671 10.384 1.00 95.75 72 LEU A N 1
ATOM 561 C CA . LEU A 1 72 ? -6.856 -10.065 10.647 1.00 95.75 72 LEU A CA 1
ATOM 562 C C . LEU A 1 72 ? -6.646 -10.459 12.114 1.00 95.75 72 LEU A C 1
ATOM 564 O O . LEU A 1 72 ? -7.493 -11.123 12.704 1.00 95.75 72 LEU A O 1
ATOM 568 N N . LEU A 1 73 ? -5.534 -10.036 12.715 1.00 95.88 73 LEU A N 1
ATOM 569 C CA . LEU A 1 73 ? -5.111 -10.483 14.046 1.00 95.88 73 LEU A CA 1
ATOM 570 C C . LEU A 1 73 ? -5.655 -9.605 15.177 1.00 95.88 73 LEU A C 1
ATOM 572 O O . LEU A 1 73 ? -5.764 -10.050 16.319 1.00 95.88 73 LEU A O 1
ATOM 576 N N . VAL A 1 74 ? -5.998 -8.345 14.893 1.00 93.00 74 VAL A N 1
ATOM 577 C CA . VAL A 1 74 ? -6.458 -7.399 15.912 1.00 93.00 74 VAL A CA 1
ATOM 578 C C . VAL A 1 74 ? -7.936 -7.086 15.690 1.00 93.00 74 VAL A C 1
ATOM 580 O O . VAL A 1 74 ? -8.296 -6.264 14.850 1.00 93.00 74 VAL A O 1
ATOM 583 N N . SER A 1 75 ? -8.807 -7.670 16.515 1.00 89.25 75 SER A N 1
ATOM 584 C CA . SER A 1 75 ? -10.275 -7.571 16.389 1.00 89.25 75 SER A CA 1
ATOM 585 C C . SER A 1 75 ? -10.812 -6.143 16.197 1.00 89.25 75 SER A C 1
ATOM 587 O O . SER A 1 75 ? -11.690 -5.904 15.368 1.00 89.25 75 SER A O 1
ATOM 589 N N . ARG A 1 76 ? -10.246 -5.144 16.892 1.00 88.12 76 ARG A N 1
ATOM 590 C CA . ARG A 1 76 ? -10.647 -3.726 16.742 1.00 88.12 76 ARG A CA 1
ATOM 591 C C . ARG A 1 76 ? -10.378 -3.139 15.345 1.00 88.12 76 ARG A C 1
ATOM 593 O O . ARG A 1 76 ? -11.040 -2.163 14.970 1.00 88.12 76 ARG A O 1
ATOM 600 N N . LEU A 1 77 ? -9.447 -3.726 14.587 1.00 91.69 77 LEU A N 1
ATOM 601 C CA . LEU A 1 77 ? -9.043 -3.345 13.229 1.00 91.69 77 LEU A CA 1
ATOM 602 C C . LEU A 1 77 ? -9.774 -4.128 12.129 1.00 91.69 77 LEU A C 1
ATOM 604 O O . LEU A 1 77 ? -9.668 -3.752 10.961 1.00 91.69 77 LEU A O 1
ATOM 608 N N . GLY A 1 78 ? -10.578 -5.140 12.480 1.00 90.56 78 GLY A N 1
ATOM 609 C CA . GLY A 1 78 ? -11.326 -5.960 11.515 1.00 90.56 78 GLY A CA 1
ATOM 610 C C . GLY A 1 78 ? -12.272 -5.154 10.617 1.00 90.56 78 GLY A C 1
ATOM 611 O O . GLY A 1 78 ? -12.493 -5.500 9.462 1.00 90.56 78 GLY A O 1
ATOM 612 N N . ARG A 1 79 ? -12.737 -3.987 11.083 1.00 92.25 79 ARG A N 1
ATOM 613 C CA . ARG A 1 79 ? -13.527 -3.022 10.287 1.00 92.25 79 ARG A CA 1
ATOM 614 C C . ARG A 1 79 ? -12.809 -2.497 9.034 1.00 92.25 79 ARG A C 1
ATOM 616 O O . ARG A 1 79 ? -13.459 -1.974 8.133 1.00 92.25 79 ARG A O 1
ATOM 623 N N . PHE A 1 80 ? -11.480 -2.563 9.011 1.00 95.94 80 PHE A N 1
ATOM 624 C CA . PHE A 1 80 ? -10.654 -2.180 7.866 1.00 95.94 80 PHE A CA 1
ATOM 625 C C . PHE A 1 80 ? -10.319 -3.382 6.977 1.00 95.94 80 PHE A C 1
ATOM 627 O O . PHE A 1 80 ? -9.776 -3.191 5.894 1.00 95.94 80 PHE A O 1
ATOM 634 N N . GLY A 1 81 ? -10.681 -4.598 7.406 1.00 95.81 81 GLY A N 1
ATOM 635 C CA . GLY A 1 81 ? -10.264 -5.861 6.807 1.00 95.81 81 GLY A CA 1
ATOM 636 C C . GLY A 1 81 ? -10.551 -5.963 5.320 1.00 95.81 81 GLY A C 1
ATOM 637 O O . GLY A 1 81 ? -9.668 -6.386 4.589 1.00 95.81 81 GLY A O 1
ATOM 638 N N . TRP A 1 82 ? -11.707 -5.490 4.847 1.00 97.94 82 TRP A N 1
ATOM 639 C CA . TRP A 1 82 ? -12.004 -5.471 3.410 1.00 97.94 82 TRP A CA 1
ATOM 640 C C . TRP A 1 82 ? -10.966 -4.677 2.604 1.00 97.94 82 TRP A C 1
ATOM 642 O O . TRP A 1 82 ? -10.383 -5.191 1.657 1.00 97.94 82 TRP A O 1
ATOM 652 N N . TRP A 1 83 ? -10.687 -3.437 3.012 1.00 98.19 83 TRP A N 1
ATOM 653 C CA . TRP A 1 83 ? -9.761 -2.557 2.295 1.00 98.19 83 TRP A CA 1
ATOM 654 C C . TRP A 1 83 ? -8.298 -2.947 2.506 1.00 98.19 83 TRP A C 1
ATOM 656 O O . TRP A 1 83 ? -7.503 -2.802 1.583 1.00 98.19 83 TRP A O 1
ATOM 666 N N . ALA A 1 84 ? -7.949 -3.487 3.677 1.00 98.06 84 ALA A N 1
ATOM 667 C CA . ALA A 1 84 ? -6.625 -4.048 3.935 1.00 98.06 84 ALA A CA 1
ATOM 668 C C . ALA A 1 84 ? -6.376 -5.316 3.101 1.00 98.06 84 ALA A C 1
ATOM 670 O O . ALA A 1 84 ? -5.299 -5.467 2.536 1.00 98.06 84 ALA A O 1
ATOM 671 N N . SER A 1 85 ? -7.387 -6.180 2.957 1.00 98.12 85 SER A N 1
ATOM 672 C CA . SER A 1 85 ? -7.315 -7.389 2.124 1.00 98.12 85 SER A CA 1
ATOM 673 C C . SER A 1 85 ? -7.247 -7.044 0.647 1.00 98.12 85 SER A C 1
ATOM 675 O O . SER A 1 85 ? -6.372 -7.552 -0.038 1.00 98.12 85 SER A O 1
ATOM 677 N N . LEU A 1 86 ? -8.096 -6.132 0.163 1.00 98.44 86 LEU A N 1
ATOM 678 C CA . LEU A 1 86 ? -8.036 -5.666 -1.222 1.00 98.44 86 LEU A CA 1
ATOM 679 C C . LEU A 1 86 ? -6.666 -5.057 -1.544 1.00 98.44 86 LEU A C 1
ATOM 681 O O . LEU A 1 86 ? -6.053 -5.424 -2.536 1.00 98.44 86 LEU A O 1
ATOM 685 N N . THR A 1 87 ? -6.155 -4.182 -0.675 1.00 98.44 87 THR A N 1
ATOM 686 C CA . THR A 1 87 ? -4.810 -3.601 -0.813 1.00 98.44 87 THR A CA 1
ATOM 687 C C . THR A 1 87 ? -3.724 -4.681 -0.824 1.00 98.44 87 THR A C 1
ATOM 689 O O . THR A 1 87 ? -2.839 -4.648 -1.671 1.00 98.44 87 THR A O 1
ATOM 692 N N . GLY A 1 88 ? -3.797 -5.660 0.083 1.00 98.06 88 GLY A N 1
ATOM 693 C CA . GLY A 1 88 ? -2.851 -6.776 0.136 1.00 98.06 88 GLY A CA 1
ATOM 694 C C . GLY A 1 88 ? -2.889 -7.651 -1.119 1.00 98.06 88 GLY A C 1
ATOM 695 O O . GLY A 1 88 ? -1.842 -7.971 -1.668 1.00 98.06 88 GLY A O 1
ATOM 696 N N . LEU A 1 89 ? -4.084 -7.984 -1.614 1.00 98.19 89 LEU A N 1
ATOM 697 C CA . LEU A 1 89 ? -4.273 -8.765 -2.838 1.00 98.19 89 LEU A CA 1
ATOM 698 C C . LEU A 1 89 ? -3.761 -8.020 -4.072 1.00 98.19 89 LEU A C 1
ATOM 700 O O . LEU A 1 89 ? -3.032 -8.604 -4.865 1.00 98.19 89 LEU A O 1
ATOM 704 N N . LEU A 1 90 ? -4.086 -6.732 -4.208 1.00 98.25 90 LEU A N 1
ATOM 705 C CA . LEU A 1 90 ? -3.568 -5.893 -5.292 1.00 98.25 90 LEU A CA 1
ATOM 706 C C . LEU A 1 90 ? -2.040 -5.803 -5.237 1.00 98.25 90 LEU A C 1
ATOM 70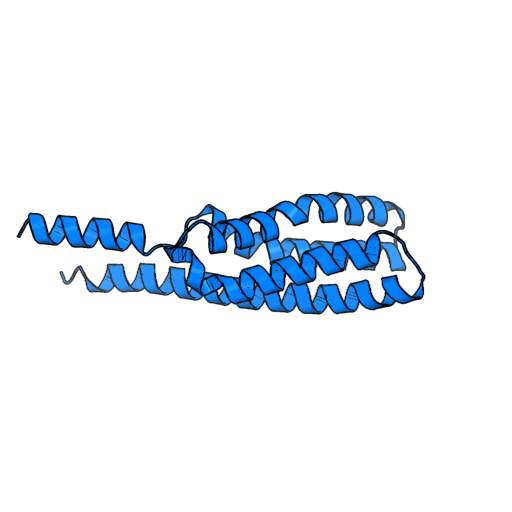8 O O . LEU A 1 90 ? -1.394 -5.835 -6.277 1.00 98.25 90 LEU A O 1
ATOM 712 N N . TYR A 1 91 ? -1.448 -5.741 -4.043 1.00 97.75 91 TYR A N 1
ATOM 713 C CA . TYR A 1 91 ? 0.004 -5.720 -3.888 1.00 97.75 91 TYR A CA 1
ATOM 714 C C . TYR A 1 91 ? 0.657 -7.063 -4.265 1.00 97.75 91 TYR A C 1
ATOM 716 O O . TYR A 1 91 ? 1.656 -7.083 -4.977 1.00 97.75 91 TYR A O 1
ATOM 724 N N . LEU A 1 92 ? 0.071 -8.197 -3.866 1.00 96.19 92 LEU A N 1
ATOM 725 C CA . LEU A 1 92 ? 0.533 -9.518 -4.315 1.00 96.19 92 LEU A CA 1
ATOM 726 C C . LEU A 1 92 ? 0.405 -9.673 -5.832 1.00 96.19 92 LEU A C 1
ATOM 728 O O . LEU A 1 92 ? 1.305 -10.209 -6.475 1.00 96.19 92 LEU A O 1
ATOM 732 N N . PHE A 1 93 ? -0.683 -9.164 -6.411 1.00 95.31 93 PHE A N 1
ATOM 733 C CA . PHE A 1 93 ? -0.864 -9.157 -7.855 1.00 95.31 93 PHE A CA 1
ATOM 734 C C . PHE A 1 93 ? 0.169 -8.259 -8.546 1.00 95.31 93 PHE A C 1
ATOM 736 O O . PHE A 1 93 ? 0.703 -8.645 -9.578 1.00 95.31 93 PHE A O 1
ATOM 743 N N . GLN A 1 94 ? 0.547 -7.129 -7.937 1.00 94.69 94 GLN A N 1
ATOM 744 C CA . GLN A 1 94 ? 1.630 -6.271 -8.428 1.00 94.69 94 GLN A CA 1
ATOM 745 C C . GLN A 1 94 ? 2.946 -7.051 -8.545 1.00 94.69 94 GLN A C 1
ATOM 747 O O . GLN A 1 94 ? 3.587 -6.992 -9.591 1.00 94.69 94 GLN A O 1
ATOM 752 N N . ILE A 1 95 ? 3.306 -7.821 -7.509 1.00 92.88 95 ILE A N 1
ATOM 753 C CA . ILE A 1 95 ? 4.498 -8.685 -7.514 1.00 92.88 95 ILE A CA 1
ATOM 754 C C . ILE A 1 95 ? 4.382 -9.763 -8.595 1.00 92.88 95 ILE A C 1
ATOM 756 O O . ILE A 1 95 ? 5.335 -9.995 -9.334 1.00 92.88 95 ILE A O 1
ATOM 760 N N . ALA A 1 96 ? 3.222 -10.415 -8.706 1.00 92.19 96 ALA A N 1
ATOM 761 C CA . ALA A 1 96 ? 3.002 -11.460 -9.702 1.00 92.19 96 ALA A CA 1
ATOM 762 C C . ALA A 1 96 ? 3.162 -10.927 -11.136 1.00 92.19 96 ALA A C 1
ATOM 764 O O . ALA A 1 96 ? 3.819 -11.568 -11.951 1.00 92.19 96 ALA A O 1
ATOM 765 N N . LEU A 1 97 ? 2.636 -9.730 -11.422 1.00 90.56 97 LEU A N 1
ATOM 766 C CA . LEU A 1 97 ? 2.783 -9.069 -12.722 1.00 90.56 97 LEU A CA 1
ATOM 767 C C . LEU A 1 97 ? 4.244 -8.715 -13.052 1.00 90.56 97 LEU A C 1
ATOM 769 O O . LEU A 1 97 ? 4.581 -8.623 -14.228 1.00 90.56 97 LEU A O 1
ATOM 773 N N . SER A 1 98 ? 5.110 -8.530 -12.048 1.00 87.25 98 SER A N 1
ATOM 774 C CA . SER A 1 98 ? 6.544 -8.267 -12.255 1.00 87.25 98 SER A CA 1
ATOM 775 C C . SER A 1 98 ? 7.434 -9.518 -12.242 1.00 87.25 98 SER A C 1
ATOM 777 O O . SER A 1 98 ? 8.564 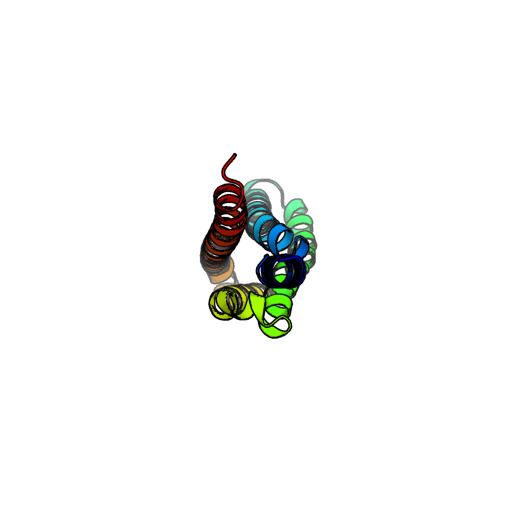-9.454 -12.709 1.00 87.25 98 SER A O 1
ATOM 779 N N . ALA A 1 99 ? 6.971 -10.653 -11.705 1.00 81.62 99 ALA A N 1
ATOM 780 C CA . ALA A 1 99 ? 7.830 -11.794 -11.354 1.00 81.62 99 ALA A CA 1
ATOM 781 C C . ALA A 1 99 ? 8.273 -12.696 -12.526 1.00 81.62 99 ALA A C 1
ATOM 783 O O . ALA A 1 99 ? 9.088 -13.591 -12.319 1.00 81.62 99 ALA A O 1
ATOM 784 N N . GLY A 1 100 ? 7.758 -12.503 -13.741 1.00 66.69 100 GLY A N 1
ATOM 785 C CA . GLY A 1 100 ? 8.033 -13.413 -14.862 1.00 66.69 100 GLY A CA 1
ATOM 786 C C . GLY A 1 100 ? 7.758 -12.803 -16.228 1.00 66.69 100 GLY A C 1
ATOM 787 O O . GLY A 1 100 ? 7.161 -13.470 -17.057 1.00 66.69 100 GLY A O 1
ATOM 788 N N . ALA A 1 101 ? 8.130 -11.531 -16.396 1.00 62.56 101 ALA A N 1
ATOM 789 C CA . ALA A 1 101 ? 7.788 -10.596 -17.471 1.00 62.56 101 ALA A CA 1
ATOM 790 C C . ALA A 1 101 ? 7.610 -11.184 -18.889 1.00 62.56 101 ALA A C 1
ATOM 792 O O . ALA A 1 101 ? 8.419 -10.949 -19.785 1.00 62.56 101 ALA A O 1
ATOM 793 N N . GLU A 1 102 ? 6.466 -11.822 -19.128 1.00 77.69 102 GLU A N 1
ATOM 794 C CA . GLU A 1 102 ? 5.830 -11.764 -20.436 1.00 77.69 102 GLU A CA 1
ATOM 795 C C . GLU A 1 102 ? 5.498 -10.284 -20.706 1.00 77.69 102 GLU A C 1
ATOM 797 O O . GLU A 1 102 ? 4.861 -9.645 -19.853 1.00 77.69 102 GLU A O 1
ATOM 802 N N . PRO A 1 103 ? 5.909 -9.708 -21.852 1.00 76.50 103 PRO A N 1
ATOM 803 C CA . PRO A 1 103 ? 5.701 -8.289 -22.162 1.00 76.50 103 PRO A CA 1
ATOM 804 C C . PRO A 1 103 ? 4.236 -7.839 -22.050 1.00 76.50 103 PRO A C 1
ATOM 806 O O . PRO A 1 103 ? 3.943 -6.677 -21.773 1.00 76.50 103 PRO A O 1
ATOM 809 N N . GLU A 1 104 ? 3.300 -8.768 -22.229 1.00 82.31 104 GLU A N 1
ATOM 810 C CA . GLU A 1 104 ? 1.868 -8.516 -22.090 1.00 82.31 104 GLU A CA 1
ATOM 811 C C . GLU A 1 104 ? 1.441 -8.331 -20.628 1.00 82.31 104 GLU A C 1
ATOM 813 O O . GLU A 1 104 ? 0.613 -7.473 -20.327 1.00 82.31 104 GLU A O 1
ATOM 818 N N . LEU A 1 105 ? 2.016 -9.095 -19.693 1.00 84.19 105 LEU A N 1
ATOM 819 C CA . LEU A 1 105 ? 1.652 -9.028 -18.275 1.00 84.19 105 LEU A CA 1
ATOM 820 C C . LEU A 1 105 ? 2.190 -7.758 -17.613 1.00 84.19 105 LEU A C 1
ATOM 822 O O . LEU A 1 105 ? 1.483 -7.121 -16.826 1.00 84.19 105 LEU A O 1
ATOM 826 N N . ILE A 1 106 ? 3.403 -7.335 -17.980 1.00 86.38 106 ILE A N 1
ATOM 827 C CA . ILE A 1 106 ? 4.001 -6.114 -17.431 1.00 86.38 106 ILE A CA 1
ATOM 828 C C . ILE A 1 106 ? 3.233 -4.851 -17.859 1.00 86.38 106 ILE A C 1
ATOM 830 O O . ILE A 1 106 ? 3.194 -3.876 -17.110 1.00 86.38 106 ILE A O 1
ATOM 834 N N . ALA A 1 107 ? 2.522 -4.876 -18.994 1.00 87.94 107 ALA A N 1
ATOM 835 C CA . ALA A 1 107 ? 1.665 -3.769 -19.426 1.00 87.94 107 ALA A CA 1
ATOM 836 C C . ALA A 1 107 ? 0.501 -3.492 -18.450 1.00 87.94 107 ALA A C 1
ATOM 838 O O . ALA A 1 107 ? 0.057 -2.349 -18.316 1.00 87.94 107 ALA A O 1
ATOM 839 N N . TYR A 1 108 ? 0.034 -4.508 -17.715 1.00 92.19 108 TYR A N 1
ATOM 840 C CA . TYR A 1 108 ? -1.007 -4.354 -16.690 1.00 92.19 108 TYR A CA 1
ATOM 841 C C . TYR A 1 108 ? -0.461 -3.881 -15.336 1.00 92.19 108 TYR A C 1
ATOM 843 O O . TYR A 1 108 ? -1.229 -3.425 -14.484 1.00 92.19 108 TYR A O 1
ATOM 851 N N . HIS A 1 109 ? 0.857 -3.942 -15.131 1.00 93.62 109 HIS A N 1
ATOM 852 C CA . HIS A 1 109 ? 1.522 -3.538 -13.893 1.00 93.62 109 HIS A CA 1
ATOM 853 C C . HIS A 1 109 ? 1.222 -2.081 -13.473 1.00 93.62 109 HIS A C 1
ATOM 855 O O . HIS A 1 109 ? 0.828 -1.873 -12.321 1.00 93.62 109 HIS A O 1
ATOM 861 N N . PR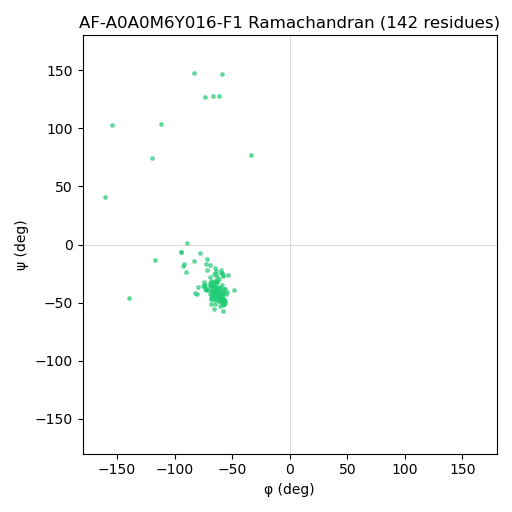O A 1 110 ? 1.315 -1.054 -14.347 1.00 94.06 110 PRO A N 1
ATOM 862 C CA . PRO A 1 110 ? 0.964 0.317 -13.964 1.00 94.06 110 PRO A CA 1
ATOM 863 C C . PRO A 1 110 ? -0.533 0.496 -13.672 1.00 94.06 110 PRO A C 1
ATOM 865 O O . PRO A 1 110 ? -0.898 1.252 -12.769 1.00 94.06 110 PRO A O 1
ATOM 868 N N . PHE A 1 111 ? -1.408 -0.223 -14.384 1.00 95.75 111 PHE A N 1
ATOM 869 C CA . PHE A 1 111 ? -2.850 -0.182 -14.134 1.00 95.75 111 PHE A CA 1
ATOM 870 C C . PHE A 1 111 ? -3.193 -0.740 -12.746 1.00 95.75 111 PHE A C 1
ATOM 872 O O . PHE A 1 111 ? -3.890 -0.085 -11.967 1.00 95.75 111 PHE 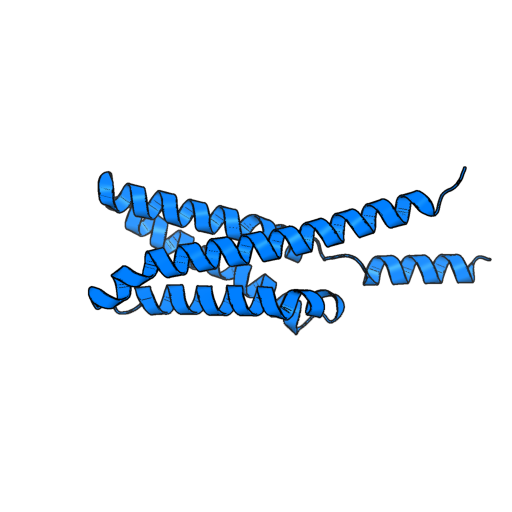A O 1
ATOM 879 N N . ASN A 1 112 ? -2.644 -1.907 -12.391 1.00 97.25 112 ASN A N 1
ATOM 880 C CA . ASN A 1 112 ? -2.814 -2.466 -11.052 1.00 97.25 112 ASN A CA 1
ATOM 881 C C . ASN A 1 112 ? -2.197 -1.564 -9.969 1.00 97.25 112 ASN A C 1
ATOM 883 O O . ASN A 1 112 ? -2.808 -1.366 -8.918 1.00 97.25 112 ASN A O 1
ATOM 887 N N . GLY A 1 113 ? -1.059 -0.925 -10.254 1.00 97.38 113 GLY A N 1
ATOM 888 C CA . GLY A 1 113 ? -0.456 0.074 -9.371 1.00 97.38 113 GLY A CA 1
ATOM 889 C C . GLY A 1 113 ? -1.403 1.241 -9.060 1.00 97.38 113 GLY A C 1
ATOM 890 O O . GLY A 1 113 ? -1.470 1.701 -7.919 1.00 97.38 113 GLY A O 1
ATOM 891 N N . ALA A 1 114 ? -2.196 1.692 -10.037 1.00 98.12 114 ALA A N 1
ATOM 892 C CA . ALA A 1 114 ? -3.146 2.791 -9.854 1.00 98.12 114 ALA A CA 1
ATOM 893 C C . ALA A 1 114 ? -4.362 2.361 -9.014 1.00 98.12 114 ALA A C 1
ATOM 895 O O . ALA A 1 114 ? -4.832 3.112 -8.149 1.00 98.12 114 ALA A O 1
ATOM 896 N N . LEU A 1 115 ? -4.840 1.127 -9.212 1.00 98.44 115 LEU A N 1
ATOM 897 C CA . LEU A 1 115 ? -5.871 0.522 -8.363 1.00 98.44 115 LEU A CA 1
ATOM 898 C C . LEU A 1 115 ? -5.379 0.359 -6.922 1.00 98.44 115 LEU A C 1
ATOM 900 O O . LEU A 1 115 ? -6.095 0.708 -5.982 1.00 98.44 115 LEU A O 1
ATOM 904 N N . LEU A 1 116 ? -4.143 -0.112 -6.747 1.00 98.62 116 LEU A N 1
ATOM 905 C CA . LEU A 1 116 ? -3.491 -0.254 -5.450 1.00 98.62 116 LEU A CA 1
ATOM 906 C C . LEU A 1 116 ? -3.347 1.102 -4.744 1.00 98.62 116 LEU A C 1
ATOM 908 O O . LEU A 1 116 ? -3.710 1.218 -3.571 1.00 98.62 116 LEU A O 1
ATOM 912 N N . LEU A 1 117 ? -2.892 2.142 -5.453 1.00 98.62 117 LEU A N 1
ATOM 913 C CA . LEU A 1 117 ? -2.830 3.507 -4.925 1.00 98.62 117 LEU A CA 1
ATOM 914 C C . LEU A 1 117 ? -4.212 3.967 -4.453 1.00 98.62 117 LEU A C 1
ATOM 916 O O . LEU A 1 117 ? -4.362 4.411 -3.315 1.00 98.62 117 LEU A O 1
ATOM 920 N N . THR A 1 118 ? -5.237 3.784 -5.282 1.00 98.75 118 THR A N 1
ATOM 921 C CA . THR A 1 118 ? -6.618 4.163 -4.955 1.00 98.75 118 THR A CA 1
ATOM 922 C C . THR A 1 118 ? -7.129 3.431 -3.712 1.00 98.75 118 THR A C 1
ATOM 924 O O . THR A 1 118 ? -7.631 4.061 -2.778 1.00 98.75 118 THR A O 1
ATOM 927 N N . ALA A 1 119 ? -6.959 2.108 -3.651 1.00 98.69 119 ALA A N 1
ATOM 928 C CA . ALA A 1 119 ? -7.353 1.302 -2.499 1.00 98.69 119 ALA A CA 1
ATOM 929 C C . ALA A 1 119 ? -6.619 1.739 -1.219 1.00 98.69 119 ALA A C 1
ATOM 931 O O . ALA A 1 119 ? -7.251 1.876 -0.165 1.00 98.69 119 ALA A O 1
ATOM 932 N N . SER A 1 120 ? -5.319 2.039 -1.319 1.00 98.62 120 SER A N 1
ATOM 933 C CA . SER A 1 120 ? -4.507 2.509 -0.192 1.00 98.62 120 SER A CA 1
ATOM 934 C C . SER A 1 120 ? -4.964 3.878 0.333 1.00 98.62 120 SER A C 1
ATOM 936 O O . SER A 1 120 ? -5.063 4.065 1.546 1.00 98.62 120 SER A O 1
ATOM 938 N N . LEU A 1 121 ? -5.347 4.810 -0.550 1.00 98.75 121 LEU A N 1
ATOM 939 C CA . LEU A 1 121 ? -5.882 6.122 -0.172 1.00 98.75 121 LEU A CA 1
ATOM 940 C C . LEU A 1 121 ? -7.255 6.006 0.502 1.00 98.75 121 LEU A C 1
ATOM 942 O O . LEU A 1 121 ? -7.519 6.678 1.502 1.00 98.75 121 LEU A O 1
ATOM 946 N N . ILE A 1 122 ? -8.126 5.120 0.008 1.00 98.62 122 ILE A N 1
ATOM 947 C CA . ILE A 1 122 ? -9.427 4.852 0.639 1.00 98.62 122 ILE A CA 1
ATOM 948 C C . ILE A 1 122 ? -9.235 4.250 2.036 1.00 98.62 122 ILE A C 1
ATOM 950 O O . ILE A 1 122 ? -9.936 4.634 2.983 1.00 98.62 122 ILE A O 1
ATOM 954 N N . LEU A 1 123 ? -8.286 3.322 2.187 1.00 98.31 123 LEU A N 1
ATOM 955 C CA . LEU A 1 123 ? -7.926 2.750 3.481 1.00 98.31 123 LEU A CA 1
ATOM 956 C C . LEU A 1 123 ? -7.392 3.830 4.434 1.00 98.31 123 LEU A C 1
ATOM 958 O O . LEU A 1 123 ? -7.890 3.937 5.559 1.00 98.31 123 LEU A O 1
ATOM 962 N N . LEU A 1 124 ? -6.460 4.671 3.976 1.00 98.50 124 LEU A N 1
ATOM 963 C CA . LEU A 1 124 ? -5.923 5.795 4.745 1.00 98.50 124 LEU A CA 1
ATOM 964 C C . LEU A 1 124 ? -7.038 6.736 5.216 1.00 98.50 124 LEU A C 1
ATOM 966 O O . LEU A 1 124 ? -7.148 7.007 6.410 1.00 98.50 124 LEU A O 1
ATOM 970 N N . MET A 1 125 ? -7.931 7.162 4.320 1.00 98.31 125 MET A N 1
ATOM 971 C CA . MET A 1 125 ? -9.067 8.021 4.671 1.00 98.31 125 MET A CA 1
ATOM 972 C C . MET A 1 125 ? -9.929 7.409 5.785 1.00 98.31 125 MET A C 1
ATOM 974 O O . MET A 1 125 ? -10.318 8.097 6.734 1.00 98.31 125 MET A O 1
ATOM 978 N N . LYS A 1 126 ? -10.204 6.099 5.723 1.00 96.88 126 LYS A N 1
ATOM 979 C CA . LYS A 1 126 ? -10.973 5.396 6.764 1.00 96.88 126 LYS A CA 1
ATOM 980 C C . LYS A 1 126 ? -10.238 5.367 8.103 1.00 96.88 126 LYS A C 1
ATOM 982 O O . LYS A 1 126 ? -10.888 5.511 9.145 1.00 96.88 126 LYS A O 1
ATOM 987 N N . VAL A 1 127 ? -8.919 5.186 8.080 1.00 95.94 127 VAL A N 1
ATOM 988 C CA . VAL A 1 127 ? -8.062 5.222 9.270 1.00 95.94 127 VAL A CA 1
ATOM 989 C C . VAL A 1 127 ? -8.061 6.619 9.894 1.00 95.94 127 VAL A C 1
ATOM 991 O O . VAL A 1 127 ? -8.395 6.744 11.074 1.00 95.94 127 VAL A O 1
ATOM 994 N N . GLU A 1 128 ? -7.809 7.671 9.112 1.00 95.62 128 GLU A N 1
ATOM 995 C CA . GLU A 1 128 ? -7.813 9.062 9.593 1.00 95.62 128 GLU A CA 1
ATOM 996 C C . GLU A 1 128 ? -9.173 9.469 10.158 1.00 95.62 128 GLU A C 1
ATOM 998 O O . GLU A 1 128 ? -9.268 10.020 11.256 1.00 95.62 128 GLU A O 1
ATOM 1003 N N . AR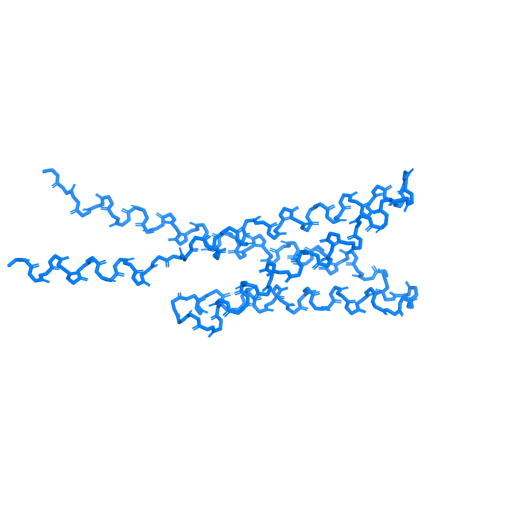G A 1 129 ? -10.266 9.106 9.475 1.00 93.62 129 ARG A N 1
ATOM 1004 C CA . ARG A 1 129 ? -11.623 9.367 9.970 1.00 93.62 129 ARG A CA 1
ATOM 1005 C C . ARG A 1 129 ? -11.870 8.707 11.325 1.00 93.62 129 ARG A C 1
ATOM 1007 O O . ARG A 1 129 ? -12.609 9.245 12.154 1.00 93.62 129 ARG A O 1
ATOM 1014 N N . ARG A 1 130 ? -11.296 7.524 11.567 1.00 91.06 130 ARG A N 1
ATOM 1015 C CA . ARG A 1 130 ? -11.424 6.836 12.856 1.00 91.06 130 ARG A CA 1
ATOM 1016 C C . ARG A 1 130 ? -10.592 7.515 13.940 1.00 91.06 130 ARG A C 1
ATOM 1018 O O . ARG A 1 130 ? -11.088 7.622 15.061 1.00 91.06 130 ARG A O 1
ATOM 1025 N N . LEU A 1 131 ? -9.390 7.981 13.611 1.00 89.44 131 LEU A N 1
ATOM 1026 C CA . LEU A 1 131 ? -8.538 8.746 14.522 1.00 89.44 131 LEU A CA 1
ATOM 1027 C C . LEU A 1 131 ? -9.20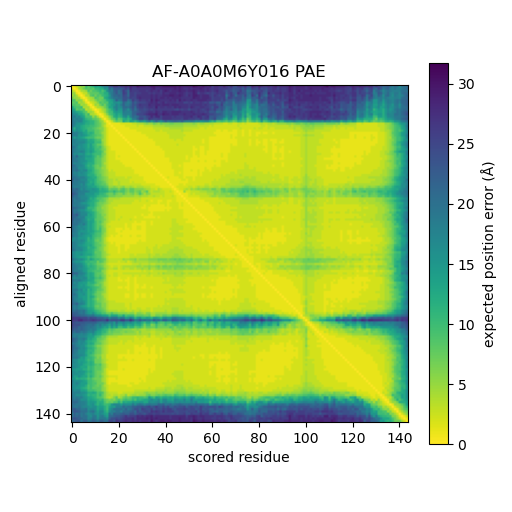1 10.069 14.925 1.00 89.44 131 LEU A C 1
ATOM 1029 O O . LEU A 1 131 ? -9.356 10.325 16.115 1.00 89.44 131 LEU A O 1
ATOM 1033 N N . GLY A 1 132 ? -9.723 10.837 13.964 1.00 87.12 132 GLY A N 1
ATOM 1034 C CA . GLY A 1 132 ? -10.413 12.103 14.238 1.00 87.12 132 GLY A CA 1
ATOM 1035 C C . GLY A 1 132 ? -11.638 11.948 15.147 1.00 87.12 132 GLY A C 1
ATOM 1036 O O . GLY A 1 132 ? -11.829 12.734 16.074 1.00 87.12 132 GLY A O 1
ATOM 1037 N N . LYS A 1 133 ? -12.433 10.881 14.960 1.00 85.31 133 LYS A N 1
ATOM 1038 C CA . LYS A 1 133 ? -13.564 10.553 15.854 1.00 85.31 133 LYS A CA 1
ATOM 1039 C C . LYS A 1 133 ? -13.129 10.186 17.276 1.00 85.31 133 LYS A C 1
ATOM 1041 O O . LYS A 1 133 ? -13.888 10.408 18.217 1.00 85.31 133 LYS A O 1
ATOM 1046 N N . ALA A 1 134 ? -11.952 9.582 17.445 1.00 77.62 134 ALA A N 1
ATOM 1047 C CA . ALA A 1 134 ? -11.431 9.250 18.769 1.00 77.62 134 ALA A CA 1
ATOM 1048 C C . ALA A 1 134 ? -11.004 10.516 19.530 1.00 77.62 134 ALA A C 1
ATOM 1050 O O . ALA A 1 134 ? -11.296 10.631 20.720 1.00 77.62 134 ALA A O 1
ATOM 1051 N N . THR A 1 135 ? -10.394 11.477 18.831 1.00 72.94 135 THR A N 1
ATOM 1052 C CA . THR A 1 135 ? -9.982 12.769 19.396 1.00 72.94 135 THR A CA 1
ATOM 1053 C C . THR A 1 135 ? -11.186 13.642 19.769 1.00 72.94 135 THR A C 1
ATOM 1055 O O . THR A 1 135 ? -11.254 14.153 20.885 1.00 72.94 135 THR A O 1
ATOM 1058 N N . SER A 1 136 ? -12.198 13.756 18.898 1.00 68.00 136 SER A N 1
ATOM 1059 C CA . SER A 1 136 ? -13.394 14.569 19.184 1.00 68.00 136 SER A CA 1
ATOM 1060 C C . SER A 1 136 ? -14.281 13.981 20.290 1.00 68.00 136 SER A C 1
ATOM 1062 O O . SER A 1 136 ? -14.826 14.715 21.113 1.00 68.00 136 SER A O 1
ATOM 1064 N N . GLY A 1 137 ? -14.373 12.650 20.383 1.00 58.59 137 GLY A N 1
ATOM 1065 C CA . GLY A 1 137 ? -15.109 11.965 21.451 1.00 58.59 137 GLY A CA 1
ATOM 1066 C C . GLY A 1 137 ? -14.474 12.074 22.847 1.00 58.59 137 GLY A C 1
ATOM 1067 O O . GLY A 1 137 ? -15.160 11.818 23.840 1.00 58.59 137 GLY A O 1
ATOM 1068 N N . GLN A 1 138 ? -13.189 12.444 22.945 1.00 56.56 138 GLN A N 1
ATOM 1069 C CA . GLN A 1 138 ? -12.539 12.792 24.217 1.00 56.56 138 GLN A CA 1
ATOM 1070 C C . GLN A 1 138 ? -12.869 14.222 24.662 1.00 56.56 138 GLN A C 1
ATOM 1072 O O . GLN A 1 138 ? -13.090 14.438 25.852 1.00 56.56 138 GLN A O 1
ATOM 1077 N N . SER A 1 139 ? -12.976 15.169 23.725 1.00 51.06 139 SER A N 1
ATOM 1078 C CA . SER A 1 139 ? -13.241 16.585 24.019 1.00 51.06 139 SER A CA 1
ATOM 1079 C C . SER A 1 139 ? -14.622 16.825 24.655 1.00 51.06 139 SER A C 1
ATOM 1081 O O . SER A 1 139 ? -14.734 17.608 25.588 1.00 51.06 139 SER A O 1
ATOM 1083 N N . ILE A 1 140 ? -15.657 16.076 24.257 1.00 54.84 140 ILE A N 1
ATOM 1084 C CA . ILE A 1 140 ? -17.031 16.250 24.779 1.00 54.84 140 ILE A CA 1
ATOM 1085 C C . ILE A 1 140 ? -17.193 15.744 26.232 1.00 54.84 140 ILE A C 1
ATOM 1087 O O . ILE A 1 140 ? -18.158 16.082 26.913 1.00 54.84 140 ILE A O 1
ATOM 1091 N N . LYS A 1 141 ? -16.267 14.924 26.750 1.00 51.72 141 LYS A N 1
ATOM 1092 C CA . LYS A 1 141 ? -16.389 14.317 28.094 1.00 51.72 141 LYS A CA 1
ATOM 1093 C C . LYS A 1 141 ? -15.805 15.161 29.234 1.00 51.72 141 LYS A C 1
ATOM 1095 O O . LYS A 1 141 ? -15.888 14.718 30.378 1.00 51.72 141 LYS A O 1
ATOM 1100 N N . HIS A 1 142 ? -15.272 16.345 28.936 1.00 43.06 142 HIS A N 1
ATOM 1101 C CA . HIS A 1 142 ? -14.847 17.338 29.923 1.00 43.06 142 HIS A CA 1
ATOM 1102 C C . HIS A 1 142 ? -15.630 18.650 29.731 1.00 43.06 142 HIS A C 1
ATOM 1104 O O . HIS A 1 142 ? -15.074 19.603 29.191 1.00 43.06 142 HIS A O 1
ATOM 1110 N N . PRO A 1 143 ? -16.918 18.723 30.120 1.00 45.56 143 PRO A N 1
ATOM 1111 C CA . PRO A 1 143 ? -17.522 20.019 30.388 1.00 45.56 143 PRO A CA 1
ATOM 1112 C C . PRO A 1 143 ? -16.833 20.606 31.628 1.00 45.56 143 PRO A C 1
ATOM 1114 O O . PRO A 1 143 ? -16.676 19.906 32.633 1.00 45.56 143 PRO A O 1
ATOM 1117 N N . VAL A 1 144 ? -16.350 21.840 31.483 1.00 48.19 144 VAL A N 1
ATOM 1118 C CA . VAL A 1 144 ? -15.857 22.695 32.575 1.00 48.19 144 VAL A CA 1
ATOM 1119 C C . VAL A 1 144 ? -16.964 22.899 33.601 1.00 48.19 144 VAL A C 1
ATOM 1121 O O . VAL A 1 144 ? -18.127 23.059 33.164 1.00 48.19 144 VAL A O 1
#

Mean predicted aligned error: 7.51 Å

Solvent-accessible surface area (backbone atoms only — not comparable to full-atom values): 7655 Å² total; per-residue (Å²): 115,72,70,63,56,54,52,57,54,56,52,53,66,61,69,55,79,54,68,69,56,53,50,32,38,55,47,42,38,56,48,48,50,48,41,52,52,30,47,53,40,23,78,75,77,38,65,76,33,46,60,53,28,53,54,51,51,61,62,50,51,53,31,43,48,51,40,29,50,42,15,71,73,35,76,82,37,40,88,46,30,67,47,25,44,51,29,34,51,40,49,53,48,44,51,58,29,63,71,68,66,48,77,74,48,42,67,48,34,65,57,46,48,53,52,31,36,51,36,31,48,56,41,29,52,55,51,51,56,52,50,53,53,54,57,56,64,55,61,72,75,62,79,127

Sequence (144 aa):
MKRIMAYKRFDSLKSSVPWWYSISARALPCGILFQFLTAGLSLFRDDSLWALHEVSGLILAVFPGILLGGSLLVSRLGRFGWWASLTGLLYLFQIALSAGAEPELIAYHPFNGALLLTASLILLMKVERRLGKATSGQSIKHPV